Protein AF-A0A4Y2WZ10-F1 (afdb_monomer_lite)

pLDDT: mean 72.03, std 18.56, range [31.83, 95.25]

Organism: Araneus ventricosus (NCBI:txid182803)

InterPro domains:
  IPR001739 Methyl-CpG DNA binding [PF01429] (4-48)
  IPR001739 Methyl-CpG DNA binding [PS50982] (1-48)
  IPR016177 DNA-binding domain superfamily [SSF54171] (3-46)

Foldseek 3Di:
DDQDKDKFKWKAFPVRDTDRDLVSVVVVCVVVVHDRDSVLDDGDRDPDPPPVDPPDDPPDDDDDDDPPVCPDVNVRIDIDIDIDRDDPDPVSCCVGPCNVVVVVVVVVVVVVVVVVVD

Sequence (118 aa):
MKKSKRIDVYYYPPSKERLRSINDVKMYCEKNKLEFDPNQFNFKPTTTNTRFEEKTECDNETSSDSVDEASFVNDIFQHEIYMTEIPKTFKETQISPGKEKWDEAMSEEIKLMQNRNV

Structure (mmCIF, N/CA/C/O backbone):
data_AF-A0A4Y2WZ10-F1
#
_entry.id   AF-A0A4Y2WZ10-F1
#
loop_
_atom_site.group_PDB
_atom_site.id
_atom_site.type_symbol
_atom_site.label_atom_id
_atom_site.label_alt_id
_atom_site.label_comp_id
_atom_site.label_asym_id
_atom_site.label_entity_id
_atom_site.label_seq_id
_atom_site.pdbx_PDB_ins_code
_atom_site.Cartn_x
_atom_site.Cartn_y
_atom_site.Cartn_z
_atom_site.occupancy
_atom_site.B_iso_or_equiv
_atom_site.auth_seq_id
_atom_site.auth_comp_id
_atom_site.auth_asym_id
_atom_site.auth_atom_id
_atom_site.pdbx_PDB_model_num
ATOM 1 N N . MET A 1 1 ? 2.592 -6.549 27.449 1.00 52.38 1 MET A N 1
ATOM 2 C CA . MET A 1 1 ? 2.069 -7.145 26.199 1.00 52.38 1 MET A CA 1
ATOM 3 C C . MET A 1 1 ? 2.669 -6.366 25.033 1.00 52.38 1 MET A C 1
ATOM 5 O O . MET A 1 1 ? 2.504 -5.154 25.002 1.00 52.38 1 MET A O 1
ATOM 9 N N . LYS A 1 2 ? 3.470 -6.990 24.157 1.00 58.22 2 LYS A N 1
ATOM 10 C CA . LYS A 1 2 ? 4.067 -6.275 23.013 1.00 58.22 2 LYS A CA 1
ATOM 11 C C . LYS A 1 2 ? 2.965 -5.984 21.989 1.00 58.22 2 LYS A C 1
ATOM 13 O O . LYS A 1 2 ? 2.308 -6.917 21.524 1.00 58.22 2 LYS A O 1
ATOM 18 N N . LYS A 1 3 ? 2.753 -4.708 21.655 1.00 59.38 3 LYS A N 1
ATOM 19 C CA . LYS A 1 3 ? 1.893 -4.314 20.534 1.00 59.38 3 LYS A CA 1
ATOM 20 C C . LYS A 1 3 ? 2.497 -4.889 19.248 1.00 59.38 3 LYS A C 1
ATOM 22 O O . LYS A 1 3 ? 3.691 -4.711 19.012 1.00 59.38 3 LYS A O 1
ATOM 27 N N . SER A 1 4 ? 1.711 -5.605 18.442 1.00 63.69 4 SER A N 1
ATOM 28 C CA . SER A 1 4 ? 2.181 -6.017 17.111 1.00 63.69 4 SER A CA 1
ATOM 29 C C . SER A 1 4 ? 2.009 -4.836 16.174 1.00 63.69 4 SER A C 1
ATOM 31 O O . SER A 1 4 ? 0.887 -4.385 15.961 1.00 63.69 4 SER A O 1
ATOM 33 N N . LYS A 1 5 ? 3.117 -4.336 15.635 1.00 68.38 5 LYS A N 1
ATOM 34 C CA . LYS A 1 5 ? 3.094 -3.341 14.566 1.00 68.38 5 LYS A CA 1
ATOM 35 C C . LYS A 1 5 ? 2.904 -4.072 13.244 1.00 68.38 5 LYS A C 1
ATOM 37 O O . LYS A 1 5 ? 3.575 -5.079 13.012 1.00 68.38 5 LYS A O 1
ATOM 42 N N . ARG A 1 6 ? 1.993 -3.587 12.406 1.00 74.25 6 ARG A N 1
ATOM 43 C CA . ARG A 1 6 ? 1.903 -4.009 11.012 1.00 74.25 6 ARG A CA 1
ATOM 44 C C . ARG A 1 6 ? 2.680 -2.994 10.186 1.00 74.25 6 ARG A C 1
ATOM 46 O O . ARG A 1 6 ? 2.472 -1.790 10.313 1.00 74.25 6 ARG A O 1
ATOM 53 N N . ILE A 1 7 ? 3.612 -3.493 9.390 1.00 76.19 7 ILE A N 1
ATOM 54 C CA . ILE A 1 7 ? 4.336 -2.690 8.412 1.00 76.19 7 ILE A CA 1
ATOM 55 C C . ILE A 1 7 ? 3.696 -3.022 7.068 1.00 76.19 7 ILE A C 1
ATOM 57 O O . ILE A 1 7 ? 3.603 -4.196 6.715 1.00 76.19 7 ILE A O 1
ATOM 61 N N . ASP A 1 8 ? 3.224 -2.008 6.357 1.00 77.25 8 ASP A N 1
ATOM 62 C CA . ASP A 1 8 ? 2.766 -2.137 4.979 1.00 77.25 8 ASP A CA 1
ATOM 63 C C . ASP A 1 8 ? 3.671 -1.242 4.112 1.00 77.25 8 ASP A C 1
ATOM 65 O O . ASP A 1 8 ? 3.934 -0.085 4.454 1.00 77.25 8 ASP A O 1
ATOM 69 N N . VAL A 1 9 ? 4.194 -1.792 3.017 1.00 82.25 9 VAL A N 1
ATOM 70 C CA . VAL A 1 9 ? 5.135 -1.103 2.121 1.00 82.25 9 VAL A CA 1
ATOM 71 C C . VAL A 1 9 ? 4.390 -0.597 0.893 1.00 82.25 9 VAL A C 1
ATOM 73 O O . VAL A 1 9 ? 3.598 -1.337 0.304 1.00 82.25 9 VAL A O 1
ATOM 76 N N . TYR A 1 10 ? 4.646 0.655 0.519 1.00 87.06 10 TYR A N 1
ATOM 77 C CA . TYR A 1 10 ? 4.005 1.316 -0.607 1.00 87.06 10 TYR A CA 1
ATOM 78 C C . TYR A 1 10 ? 5.043 1.959 -1.524 1.00 87.06 10 TYR A C 1
ATOM 80 O O . TYR A 1 10 ? 6.011 2.566 -1.066 1.00 87.06 10 TYR A O 1
ATOM 88 N N . TYR A 1 11 ? 4.792 1.864 -2.826 1.00 85.50 11 TYR A N 1
ATOM 89 C CA . TYR A 1 11 ? 5.530 2.606 -3.844 1.00 85.50 11 TYR A CA 1
ATOM 90 C C . TYR A 1 11 ? 4.603 3.641 -4.480 1.00 85.50 11 TYR A C 1
ATOM 92 O O . TYR A 1 11 ? 3.442 3.339 -4.779 1.00 85.50 11 TYR A O 1
ATOM 100 N N . TYR A 1 12 ? 5.117 4.853 -4.675 1.00 85.12 12 TYR A N 1
ATOM 101 C CA . TYR A 1 12 ? 4.385 5.980 -5.242 1.00 85.12 12 TYR A CA 1
ATOM 102 C C . TYR A 1 12 ? 5.097 6.507 -6.495 1.00 85.12 12 TYR A C 1
ATOM 104 O O . TYR A 1 12 ? 6.146 7.138 -6.380 1.00 85.12 12 TYR A O 1
ATOM 112 N N . PRO A 1 13 ? 4.546 6.289 -7.699 1.00 84.38 13 PRO A N 1
ATOM 113 C CA . PRO A 1 13 ? 4.994 6.981 -8.900 1.00 84.38 13 PRO A CA 1
ATOM 114 C C . PRO A 1 13 ? 4.649 8.485 -8.856 1.00 84.38 13 PRO A C 1
ATOM 116 O O . PRO A 1 13 ? 3.885 8.921 -7.990 1.00 84.38 13 PRO A O 1
ATOM 119 N N . PRO A 1 14 ? 5.104 9.295 -9.833 1.00 77.31 14 PRO A N 1
ATOM 120 C CA . PRO A 1 14 ? 4.836 10.734 -9.898 1.00 77.31 14 PRO A CA 1
ATOM 121 C C . PRO A 1 14 ? 3.348 11.075 -10.004 1.00 77.31 14 PRO A C 1
ATOM 123 O O . PRO A 1 14 ? 2.924 12.143 -9.567 1.00 77.31 14 PRO A O 1
ATOM 126 N N . SER A 1 15 ? 2.535 10.154 -10.533 1.00 76.62 15 SER A N 1
ATOM 127 C CA . SER A 1 15 ? 1.071 10.261 -10.552 1.00 76.62 15 SER A CA 1
ATOM 128 C C . SER A 1 15 ? 0.428 10.144 -9.162 1.00 76.62 15 SER A C 1
ATOM 130 O O . SER A 1 15 ? -0.769 10.391 -9.025 1.00 76.62 15 SER A O 1
ATOM 132 N N . LYS A 1 16 ? 1.211 9.792 -8.132 1.00 77.50 16 LYS A N 1
ATOM 133 C CA . LYS A 1 16 ? 0.814 9.610 -6.727 1.00 77.50 16 LYS A CA 1
ATOM 134 C C . LYS A 1 16 ? -0.211 8.499 -6.491 1.00 77.50 16 LYS A C 1
ATOM 136 O O . LYS A 1 16 ? -0.833 8.455 -5.429 1.00 77.50 16 LYS A O 1
ATOM 141 N N . GLU A 1 17 ? -0.397 7.587 -7.445 1.00 84.81 17 GLU A N 1
ATOM 142 C CA . GLU A 1 17 ? -1.195 6.388 -7.186 1.00 84.81 17 GLU A CA 1
ATOM 143 C C . GLU A 1 17 ? -0.468 5.447 -6.223 1.00 84.81 17 GLU A C 1
ATOM 145 O O . GLU A 1 17 ? 0.753 5.393 -6.164 1.00 84.81 17 GLU A O 1
ATOM 150 N N . ARG A 1 18 ? -1.222 4.719 -5.407 1.00 88.06 18 ARG A N 1
ATOM 151 C CA . ARG A 1 18 ? -0.642 3.908 -4.341 1.00 88.06 18 ARG A CA 1
ATOM 152 C C . ARG A 1 18 ? -0.465 2.466 -4.801 1.00 88.06 18 ARG A C 1
ATOM 154 O O . ARG A 1 18 ? -1.457 1.741 -4.883 1.00 88.06 18 ARG A O 1
ATOM 161 N N . LEU A 1 19 ? 0.777 2.037 -5.006 1.00 90.56 19 LEU A N 1
ATOM 162 C CA . LEU A 1 19 ? 1.116 0.672 -5.412 1.00 90.56 19 LEU A CA 1
ATOM 163 C C . LEU A 1 19 ? 1.444 -0.169 -4.175 1.00 90.56 19 LEU A C 1
ATOM 165 O O . LEU A 1 19 ? 2.335 0.172 -3.397 1.00 90.56 19 LEU A O 1
ATOM 169 N N . ARG A 1 20 ? 0.697 -1.258 -3.966 1.00 90.75 20 ARG A N 1
ATOM 170 C CA . ARG A 1 20 ? 0.786 -2.130 -2.779 1.00 90.75 20 ARG A CA 1
ATOM 171 C C . ARG A 1 20 ? 1.350 -3.511 -3.063 1.00 90.75 20 ARG A C 1
ATOM 173 O O . ARG A 1 20 ? 1.516 -4.308 -2.140 1.00 90.75 20 ARG A O 1
ATOM 180 N N . SER A 1 21 ? 1.568 -3.829 -4.328 1.00 91.06 21 SER A N 1
ATOM 181 C CA . SER A 1 21 ? 2.037 -5.137 -4.735 1.00 91.06 21 SER A CA 1
ATOM 182 C C . SER A 1 21 ? 2.858 -5.055 -6.008 1.00 91.06 21 SER A C 1
ATOM 184 O O . SER A 1 21 ? 2.763 -4.102 -6.780 1.00 91.06 21 SER A O 1
ATOM 186 N N . ILE A 1 22 ? 3.610 -6.121 -6.259 1.00 91.81 22 ILE A N 1
ATOM 187 C CA . ILE A 1 22 ? 4.358 -6.280 -7.502 1.00 91.81 22 ILE A CA 1
ATOM 188 C C . ILE A 1 22 ? 3.441 -6.268 -8.732 1.00 91.81 22 ILE A C 1
ATOM 190 O O . ILE A 1 22 ? 3.826 -5.801 -9.798 1.00 91.81 22 ILE A O 1
ATOM 194 N N . ASN A 1 23 ? 2.207 -6.749 -8.571 1.00 95.25 23 ASN A N 1
ATOM 195 C CA . ASN A 1 23 ? 1.214 -6.749 -9.631 1.00 95.25 23 ASN A CA 1
ATOM 196 C C . ASN A 1 23 ? 0.718 -5.331 -9.929 1.00 95.25 23 ASN A C 1
ATOM 198 O O . ASN A 1 23 ? 0.563 -4.983 -11.093 1.00 95.25 23 ASN A O 1
ATOM 202 N N . ASP A 1 24 ? 0.516 -4.505 -8.899 1.00 93.25 24 ASP A N 1
ATOM 203 C CA . ASP A 1 24 ? 0.126 -3.103 -9.085 1.00 93.25 24 ASP A CA 1
ATOM 204 C C . ASP A 1 24 ? 1.208 -2.353 -9.873 1.00 93.25 24 ASP A C 1
ATOM 206 O O . ASP A 1 24 ? 0.898 -1.649 -10.830 1.00 93.25 24 ASP A O 1
ATOM 210 N N . VAL A 1 25 ? 2.482 -2.570 -9.522 1.00 89.88 25 VAL A N 1
ATOM 211 C CA . VAL A 1 25 ? 3.633 -2.007 -10.245 1.00 89.88 25 VAL A CA 1
ATOM 212 C C . VAL A 1 25 ? 3.657 -2.480 -11.691 1.00 89.88 25 VAL A C 1
ATOM 214 O O . VAL A 1 25 ? 3.783 -1.661 -12.595 1.00 89.88 25 VAL A O 1
ATOM 217 N N . LYS A 1 26 ? 3.481 -3.784 -11.927 1.00 93.06 26 LYS A N 1
ATOM 218 C CA . LYS A 1 26 ? 3.429 -4.343 -13.279 1.00 93.06 26 LYS A CA 1
ATOM 219 C C . LYS A 1 26 ? 2.341 -3.673 -14.123 1.00 93.06 26 LYS A C 1
ATOM 221 O O . LYS A 1 26 ? 2.626 -3.204 -15.220 1.00 93.06 26 LYS A O 1
ATOM 226 N N . MET A 1 27 ? 1.121 -3.570 -13.593 1.00 94.38 27 MET A N 1
ATOM 227 C CA . MET A 1 27 ? 0.001 -2.920 -14.281 1.00 94.38 27 MET A CA 1
ATOM 228 C C . MET A 1 27 ? 0.275 -1.437 -14.559 1.00 94.38 27 MET A C 1
ATOM 230 O O . MET A 1 27 ? -0.071 -0.934 -15.629 1.00 94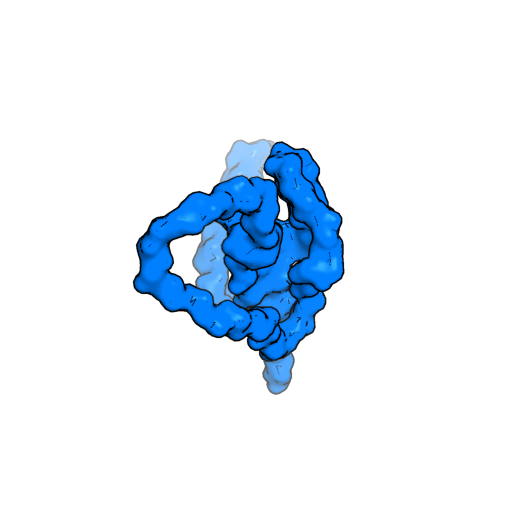.38 27 MET A O 1
ATOM 234 N N . TYR A 1 28 ? 0.905 -0.732 -13.616 1.00 91.81 28 TYR A N 1
ATOM 235 C CA . TYR A 1 28 ? 1.308 0.656 -13.811 1.00 91.81 28 TYR A CA 1
ATOM 236 C C . TYR A 1 28 ? 2.356 0.791 -14.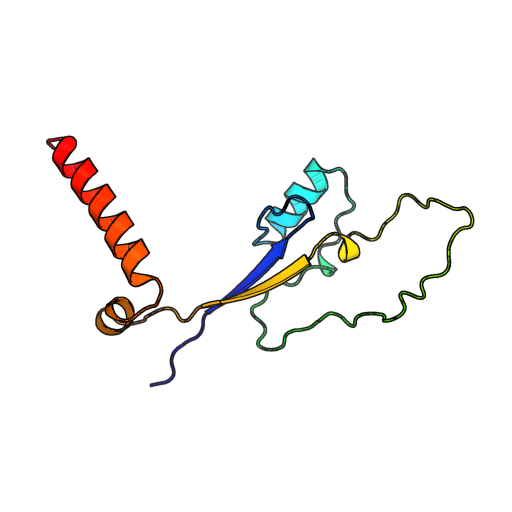922 1.00 91.81 28 TYR A C 1
ATOM 238 O O . TYR A 1 28 ? 2.190 1.630 -15.809 1.00 91.81 28 TYR A O 1
ATOM 246 N N . CYS A 1 29 ? 3.403 -0.038 -14.914 1.00 89.69 29 CYS A N 1
ATOM 247 C CA . CYS A 1 29 ? 4.432 -0.021 -15.950 1.00 89.69 29 CYS A CA 1
ATOM 248 C C . CYS A 1 29 ? 3.838 -0.318 -17.333 1.00 89.69 29 CYS A C 1
ATOM 250 O O . CYS A 1 29 ? 4.086 0.437 -18.269 1.00 89.69 29 CYS A O 1
ATOM 252 N N . GLU A 1 30 ? 2.976 -1.333 -17.454 1.00 91.94 30 GLU A N 1
ATOM 253 C CA . GLU A 1 30 ? 2.283 -1.666 -18.708 1.00 91.94 30 GLU A CA 1
ATOM 254 C C . GLU A 1 30 ? 1.434 -0.495 -19.225 1.00 91.94 30 GLU A C 1
ATOM 256 O O . GLU A 1 30 ? 1.519 -0.128 -20.399 1.00 91.94 30 GLU A O 1
ATOM 261 N N . LYS A 1 31 ? 0.652 0.145 -18.345 1.00 92.56 31 LYS A N 1
ATOM 262 C CA . LYS A 1 31 ? -0.194 1.297 -18.693 1.00 92.56 31 LYS A CA 1
ATOM 263 C C . LYS A 1 31 ? 0.619 2.496 -19.183 1.00 92.56 31 LYS A C 1
ATOM 265 O O . LYS A 1 31 ? 0.174 3.202 -20.086 1.00 92.56 31 LYS A O 1
ATOM 270 N N . ASN A 1 32 ? 1.784 2.733 -18.586 1.00 87.56 32 ASN A N 1
ATOM 271 C CA . ASN A 1 32 ? 2.628 3.892 -18.876 1.00 87.56 32 ASN A CA 1
ATOM 272 C C . ASN A 1 32 ? 3.781 3.578 -19.844 1.00 87.56 32 ASN A C 1
ATOM 274 O O . ASN A 1 32 ? 4.595 4.457 -20.101 1.00 87.56 32 ASN A O 1
ATOM 278 N N . LYS A 1 33 ? 3.827 2.361 -20.411 1.00 89.56 33 LYS A N 1
ATOM 279 C CA . LYS A 1 33 ? 4.882 1.887 -21.326 1.00 89.56 33 LYS A CA 1
ATOM 280 C C . LYS A 1 33 ? 6.293 2.001 -20.731 1.00 89.56 33 LYS A C 1
ATOM 282 O O . LYS A 1 33 ? 7.235 2.358 -21.430 1.00 89.56 33 LYS A O 1
ATOM 287 N N . LEU A 1 34 ? 6.416 1.705 -19.441 1.00 86.44 34 LEU A N 1
ATOM 288 C CA . LEU A 1 34 ? 7.684 1.680 -18.718 1.00 86.44 34 LEU A CA 1
ATOM 289 C C . LEU A 1 34 ? 8.246 0.258 -18.687 1.00 86.44 34 LEU A C 1
ATOM 291 O O . LEU A 1 34 ? 7.491 -0.718 -18.670 1.00 86.44 34 LEU A O 1
ATOM 295 N N . GLU A 1 35 ? 9.569 0.144 -18.621 1.00 88.75 35 GLU A N 1
ATOM 296 C CA . GLU A 1 35 ? 10.220 -1.134 -18.355 1.00 88.75 35 GLU A CA 1
ATOM 297 C C . GLU A 1 35 ? 9.861 -1.631 -16.946 1.00 88.75 35 GLU A C 1
ATOM 299 O O . GLU A 1 35 ? 9.783 -0.861 -15.988 1.00 88.75 35 GLU A O 1
ATOM 304 N N . PHE A 1 36 ? 9.593 -2.929 -16.821 1.00 88.44 36 PHE A N 1
ATOM 305 C CA . PHE A 1 36 ? 9.237 -3.549 -15.551 1.00 88.44 36 PHE A CA 1
ATOM 306 C C . PHE A 1 36 ? 10.290 -4.581 -15.155 1.00 88.44 36 PHE A C 1
ATOM 308 O O . PHE A 1 36 ? 10.366 -5.655 -15.752 1.00 88.44 36 PHE A O 1
ATOM 315 N N . ASP A 1 37 ? 11.041 -4.277 -14.098 1.00 86.81 37 ASP A N 1
ATOM 316 C CA . ASP A 1 37 ? 11.937 -5.224 -13.438 1.00 86.81 37 ASP A CA 1
ATOM 317 C C . ASP A 1 37 ? 11.435 -5.506 -12.012 1.00 86.81 37 ASP A C 1
ATOM 319 O O . ASP A 1 37 ? 11.526 -4.644 -11.132 1.00 86.81 37 ASP A O 1
ATOM 323 N N . PRO A 1 38 ? 10.900 -6.709 -11.739 1.00 87.38 38 PRO A N 1
ATOM 324 C CA . PRO A 1 38 ? 10.349 -7.032 -10.432 1.00 87.38 38 PRO A CA 1
ATOM 325 C C . PRO A 1 38 ? 11.396 -7.056 -9.313 1.00 87.38 38 PRO A C 1
ATOM 327 O O . PRO A 1 38 ? 11.028 -6.923 -8.147 1.00 87.38 38 PRO A O 1
ATOM 330 N N . ASN A 1 39 ? 12.683 -7.222 -9.634 1.00 87.00 39 ASN A N 1
ATOM 331 C CA . ASN A 1 39 ? 13.745 -7.311 -8.631 1.00 87.00 39 ASN A CA 1
ATOM 332 C C . ASN A 1 39 ? 14.045 -5.962 -7.962 1.00 87.00 39 ASN A C 1
ATOM 334 O O . ASN A 1 39 ? 14.656 -5.938 -6.896 1.00 87.00 39 ASN A O 1
ATOM 338 N N . GLN A 1 40 ? 13.585 -4.857 -8.556 1.00 83.12 40 GLN A N 1
ATOM 339 C CA . GLN A 1 40 ? 13.733 -3.505 -8.010 1.00 83.12 40 GLN A CA 1
ATOM 340 C C . GLN A 1 40 ? 12.727 -3.202 -6.890 1.00 83.12 40 GLN A C 1
ATOM 342 O O . GLN A 1 40 ? 12.870 -2.218 -6.169 1.00 83.12 40 GLN A O 1
ATOM 347 N N . PHE A 1 41 ? 11.717 -4.056 -6.700 1.00 83.88 41 PHE A N 1
ATOM 348 C CA . PHE A 1 41 ? 10.635 -3.817 -5.751 1.00 83.88 41 PHE A CA 1
ATOM 349 C C . PHE A 1 41 ? 10.643 -4.848 -4.624 1.00 83.88 41 PHE A C 1
ATOM 351 O O . PHE A 1 41 ? 10.654 -6.059 -4.845 1.00 83.88 41 PHE A O 1
ATOM 358 N N . ASN A 1 42 ? 10.550 -4.370 -3.385 1.00 85.25 42 ASN A N 1
ATOM 359 C CA . ASN A 1 42 ? 10.477 -5.209 -2.199 1.00 85.25 42 ASN A CA 1
ATOM 360 C C . ASN A 1 42 ? 9.304 -4.799 -1.305 1.00 85.25 42 ASN A C 1
ATOM 362 O O . ASN A 1 42 ? 9.398 -3.890 -0.489 1.00 85.25 42 ASN A O 1
ATOM 366 N N . PHE A 1 43 ? 8.205 -5.545 -1.404 1.00 85.25 43 PHE A N 1
ATOM 367 C CA . PHE A 1 43 ? 7.015 -5.349 -0.569 1.00 85.25 43 PHE A CA 1
ATOM 368 C C . PHE A 1 43 ? 7.082 -6.077 0.780 1.00 85.25 43 PHE A C 1
ATOM 370 O O . PHE A 1 43 ? 6.100 -6.095 1.526 1.00 85.25 43 PHE A O 1
ATOM 377 N N . LYS A 1 44 ? 8.204 -6.734 1.108 1.00 83.19 44 LYS A N 1
ATOM 378 C CA . LYS A 1 44 ? 8.319 -7.448 2.380 1.00 83.19 44 LYS A CA 1
ATOM 379 C C . LYS A 1 44 ? 8.397 -6.439 3.527 1.00 83.19 44 LYS A C 1
ATOM 381 O O . LYS A 1 44 ? 9.255 -5.553 3.491 1.00 83.19 44 LYS A O 1
ATOM 386 N N . PRO A 1 45 ? 7.573 -6.600 4.578 1.00 71.31 45 PRO A N 1
ATOM 387 C CA . PRO A 1 45 ? 7.631 -5.734 5.741 1.00 71.31 45 PRO A CA 1
ATOM 388 C C . PRO A 1 45 ? 8.972 -5.918 6.452 1.00 71.31 45 PRO A C 1
ATOM 390 O O . PRO A 1 45 ? 9.183 -6.890 7.175 1.00 71.31 45 PRO A O 1
ATOM 393 N N . THR A 1 46 ? 9.894 -4.991 6.213 1.00 65.94 46 THR A N 1
ATOM 394 C CA . THR A 1 46 ? 11.250 -5.029 6.760 1.00 65.94 46 THR A CA 1
ATOM 395 C C . THR A 1 46 ? 11.377 -3.897 7.774 1.00 65.94 46 THR A C 1
ATOM 397 O O . THR A 1 46 ? 10.964 -2.771 7.517 1.00 65.94 46 THR A O 1
ATOM 400 N N . THR A 1 47 ? 11.912 -4.190 8.962 1.00 54.47 47 THR A N 1
ATOM 401 C CA . THR A 1 47 ? 12.085 -3.208 10.053 1.00 54.47 47 THR A CA 1
ATOM 402 C C . THR A 1 47 ? 13.146 -2.152 9.756 1.00 54.47 47 THR A C 1
ATOM 404 O O . THR A 1 47 ? 13.260 -1.163 10.475 1.00 54.47 47 THR A O 1
ATOM 407 N N . THR A 1 48 ? 13.941 -2.383 8.719 1.00 48.09 48 THR A N 1
ATOM 408 C CA . THR A 1 48 ? 15.024 -1.520 8.278 1.00 48.09 48 THR A CA 1
ATOM 409 C C . THR A 1 48 ? 14.504 -0.722 7.097 1.00 48.09 48 THR A C 1
ATOM 411 O O . THR A 1 48 ? 14.161 -1.312 6.072 1.00 48.09 48 THR A O 1
ATOM 414 N N . ASN A 1 49 ? 14.441 0.605 7.240 1.00 46.53 49 ASN A N 1
ATOM 415 C CA . ASN A 1 49 ? 14.305 1.514 6.109 1.00 46.53 49 ASN A CA 1
ATOM 416 C C . ASN A 1 49 ? 15.552 1.314 5.241 1.00 46.53 49 ASN A C 1
ATOM 418 O O . ASN A 1 49 ? 16.588 1.935 5.459 1.00 46.53 49 ASN A O 1
ATOM 422 N N . THR A 1 50 ? 15.495 0.341 4.336 1.00 44.22 50 THR A N 1
ATOM 423 C CA . THR A 1 50 ? 16.471 0.206 3.267 1.00 44.22 50 THR A CA 1
ATOM 424 C C . THR A 1 50 ? 16.097 1.310 2.298 1.00 44.22 50 THR A C 1
ATOM 426 O O . THR A 1 50 ? 15.376 1.100 1.328 1.00 44.22 50 THR A O 1
ATOM 429 N N . ARG A 1 51 ? 16.564 2.524 2.606 1.00 45.97 51 ARG A N 1
ATOM 430 C CA . ARG A 1 51 ? 17.007 3.441 1.566 1.00 45.97 51 ARG A CA 1
ATOM 431 C C . ARG A 1 51 ? 18.006 2.599 0.785 1.00 45.97 51 ARG A C 1
ATOM 433 O O . ARG A 1 51 ? 19.116 2.375 1.266 1.00 45.97 51 ARG A O 1
ATOM 440 N N . PHE A 1 52 ? 17.535 1.964 -0.291 1.00 44.34 52 PHE A N 1
ATOM 441 C CA . PHE A 1 52 ? 18.414 1.414 -1.312 1.00 44.34 52 PHE A CA 1
ATOM 442 C C . PHE A 1 52 ? 19.442 2.505 -1.540 1.00 44.34 52 PHE A C 1
ATOM 444 O O . PHE A 1 52 ? 19.030 3.648 -1.735 1.00 44.34 52 PHE A O 1
ATOM 451 N N . GLU A 1 53 ? 20.709 2.170 -1.303 1.00 36.81 53 GLU A N 1
ATOM 452 C CA . GLU A 1 53 ? 21.820 3.109 -1.217 1.00 36.81 53 GLU A CA 1
ATOM 453 C C . GLU A 1 53 ? 21.595 4.244 -2.209 1.00 36.81 53 GLU A C 1
ATOM 455 O O . GLU A 1 53 ? 21.620 4.031 -3.421 1.00 36.81 53 GLU A O 1
ATOM 460 N N . GLU A 1 54 ? 21.275 5.433 -1.685 1.00 36.53 54 GLU A N 1
ATOM 461 C CA . GLU A 1 54 ? 21.359 6.629 -2.497 1.00 36.53 54 GLU A CA 1
ATOM 462 C C . GLU A 1 54 ? 22.793 6.645 -2.987 1.00 36.53 54 GLU A C 1
ATOM 464 O O . GLU A 1 54 ? 23.721 6.861 -2.205 1.00 36.53 54 GLU A O 1
ATOM 469 N N . LYS A 1 55 ? 22.976 6.386 -4.279 1.00 35.34 55 LYS A N 1
ATOM 470 C CA . LYS A 1 55 ? 24.124 6.927 -4.975 1.00 35.34 55 LYS A CA 1
ATOM 471 C C . LYS A 1 55 ? 23.937 8.435 -4.916 1.00 35.34 55 LYS A C 1
ATOM 473 O O . LYS A 1 55 ? 23.242 9.040 -5.723 1.00 35.34 55 LYS A O 1
ATOM 478 N N . THR A 1 56 ? 24.463 9.000 -3.840 1.00 45.06 56 THR A N 1
ATOM 479 C CA . THR A 1 56 ? 24.778 10.406 -3.716 1.00 45.06 56 THR A CA 1
ATOM 480 C C . THR A 1 56 ? 25.663 10.766 -4.894 1.00 45.06 56 THR A C 1
ATOM 482 O O . THR A 1 56 ? 26.728 10.175 -5.029 1.00 45.06 56 THR A O 1
ATOM 485 N N . GLU A 1 57 ? 25.185 11.673 -5.737 1.00 34.25 57 GLU A N 1
ATOM 486 C CA . GLU A 1 57 ? 25.934 12.798 -6.313 1.00 34.25 57 GLU A CA 1
ATOM 487 C C . GLU A 1 57 ? 25.035 13.461 -7.363 1.00 34.25 57 GLU A C 1
ATOM 489 O O . GLU A 1 57 ? 25.098 13.188 -8.557 1.00 34.25 57 GLU A O 1
ATOM 494 N N . CYS A 1 58 ? 24.135 14.329 -6.894 1.00 31.83 58 CYS A N 1
ATOM 495 C CA . CYS A 1 58 ? 23.590 15.384 -7.736 1.00 31.83 58 CYS A CA 1
ATOM 496 C C . CYS A 1 58 ? 24.523 16.595 -7.641 1.00 31.83 58 CYS A C 1
ATOM 498 O O . CYS A 1 58 ? 24.250 17.561 -6.928 1.00 31.83 58 CYS A O 1
ATOM 500 N N . ASP A 1 59 ? 25.641 16.534 -8.362 1.00 32.19 59 ASP A N 1
ATOM 501 C CA . ASP A 1 59 ? 26.387 17.744 -8.676 1.00 32.19 59 ASP A CA 1
ATOM 502 C C . ASP A 1 59 ? 25.618 18.506 -9.757 1.00 32.19 59 ASP A C 1
ATOM 504 O O . ASP A 1 59 ? 25.485 18.095 -10.910 1.00 32.19 59 ASP A O 1
ATOM 508 N N . ASN A 1 60 ? 25.034 19.619 -9.324 1.00 46.25 60 ASN A N 1
ATOM 509 C CA . ASN A 1 60 ? 24.370 20.584 -10.178 1.00 46.25 60 ASN A CA 1
ATOM 510 C C . ASN A 1 60 ? 25.411 21.326 -11.027 1.00 46.25 60 ASN A C 1
ATOM 512 O O . ASN A 1 60 ? 25.830 22.413 -10.642 1.00 46.25 60 ASN A O 1
ATOM 516 N N . GLU A 1 61 ? 25.766 20.811 -12.203 1.00 36.41 61 GLU A N 1
ATOM 517 C CA . GLU A 1 61 ? 26.326 21.643 -13.273 1.00 36.41 61 GLU A CA 1
ATOM 518 C C . GLU A 1 61 ? 25.640 21.362 -14.617 1.00 36.41 61 GLU A C 1
ATOM 520 O O . GLU A 1 61 ? 25.896 20.400 -15.331 1.00 36.41 61 GLU A O 1
ATOM 525 N N . THR A 1 62 ? 24.691 22.249 -14.907 1.00 38.91 62 THR A N 1
ATOM 526 C CA . THR A 1 62 ? 24.236 22.734 -16.212 1.00 38.91 62 THR A CA 1
ATOM 527 C C . THR A 1 62 ? 24.914 22.141 -17.458 1.00 38.91 62 THR A C 1
ATOM 529 O O . THR A 1 62 ? 26.024 22.512 -17.818 1.00 38.91 62 THR A O 1
ATOM 532 N N . SER A 1 63 ? 24.094 21.404 -18.216 1.00 46.94 63 SER A N 1
ATOM 533 C CA . SER A 1 63 ? 23.999 21.436 -19.684 1.00 46.94 63 SER A CA 1
ATOM 534 C C . SER A 1 63 ? 25.216 20.983 -20.496 1.00 46.94 63 SER A C 1
ATOM 536 O O . SER A 1 63 ? 26.044 21.806 -20.873 1.00 46.94 63 SER A O 1
ATOM 538 N N . SER A 1 64 ? 25.174 19.739 -20.986 1.00 45.38 64 SER A N 1
ATOM 539 C CA . SER A 1 64 ? 25.356 19.490 -22.425 1.00 45.38 64 SER A CA 1
ATOM 540 C C . SER A 1 64 ? 24.910 18.077 -22.825 1.00 45.38 64 SER A C 1
ATOM 542 O O . SER A 1 64 ? 25.560 17.097 -22.491 1.00 45.38 64 SER A O 1
ATOM 544 N N . ASP A 1 65 ? 23.814 18.025 -23.583 1.00 43.75 65 ASP A N 1
ATOM 545 C CA . ASP A 1 65 ? 23.531 17.091 -24.683 1.00 43.75 65 ASP A CA 1
ATOM 546 C C . ASP A 1 65 ? 23.726 15.573 -24.460 1.00 43.75 65 ASP A C 1
ATOM 548 O O . ASP A 1 65 ? 24.758 14.987 -24.780 1.00 43.75 65 ASP A O 1
ATOM 552 N N . SER A 1 66 ? 22.672 14.909 -23.978 1.00 44.62 66 SER A N 1
ATOM 553 C CA . SER A 1 66 ? 22.163 13.630 -24.513 1.00 44.62 66 SER A CA 1
ATOM 554 C C . SER A 1 66 ? 20.951 13.197 -23.688 1.00 44.62 66 SER A C 1
ATOM 556 O O . SER A 1 66 ? 21.064 12.732 -22.558 1.00 44.62 66 SER A O 1
ATOM 558 N N . VAL A 1 67 ? 19.757 13.397 -24.244 1.00 45.31 67 VAL A N 1
ATOM 559 C CA . VAL A 1 67 ? 18.535 12.774 -23.728 1.00 45.31 67 VAL A CA 1
ATOM 560 C C . VAL A 1 67 ? 18.597 11.288 -24.064 1.00 45.31 67 VAL A C 1
ATOM 562 O O . VAL A 1 67 ? 18.241 10.878 -25.165 1.00 45.31 67 VAL A O 1
ATOM 565 N N . ASP A 1 68 ? 19.125 10.487 -23.141 1.00 42.25 68 ASP A N 1
ATOM 566 C CA . ASP A 1 68 ? 18.883 9.051 -23.174 1.00 42.25 68 ASP A CA 1
ATOM 567 C C . ASP A 1 68 ? 17.521 8.811 -22.519 1.00 42.25 68 ASP A C 1
ATOM 569 O O . ASP A 1 68 ? 17.312 9.082 -21.333 1.00 42.25 68 ASP A O 1
ATOM 573 N N . GLU A 1 69 ? 16.568 8.363 -23.333 1.00 51.09 69 GLU A N 1
ATOM 574 C CA . GLU A 1 69 ? 15.150 8.130 -23.032 1.00 51.09 69 GLU A CA 1
ATOM 575 C C . GLU A 1 69 ? 14.952 6.909 -22.099 1.00 51.09 69 GLU A C 1
ATOM 577 O O . GLU A 1 69 ? 14.010 6.131 -22.231 1.00 51.09 69 GLU A O 1
ATOM 582 N N . ALA A 1 70 ? 15.886 6.706 -21.171 1.00 44.34 70 ALA A N 1
ATOM 583 C CA . ALA A 1 70 ? 15.963 5.617 -20.211 1.00 44.34 70 ALA A CA 1
ATOM 584 C C . ALA A 1 70 ? 16.294 6.187 -18.822 1.00 44.34 70 ALA A C 1
ATOM 586 O O . ALA A 1 70 ? 17.231 5.766 -18.146 1.00 44.34 70 ALA A O 1
ATOM 587 N N . SER A 1 71 ? 15.506 7.175 -18.383 1.00 49.56 71 SER A N 1
ATOM 588 C CA . SER A 1 71 ? 15.413 7.511 -16.961 1.00 49.56 71 SER A CA 1
ATOM 589 C C . SER A 1 71 ? 15.028 6.233 -16.215 1.00 49.56 71 SER A C 1
ATOM 591 O O . SER A 1 71 ? 13.950 5.673 -16.427 1.00 49.56 71 SER A O 1
ATOM 593 N N . PHE A 1 72 ? 15.958 5.724 -15.408 1.00 54.03 72 PHE A N 1
ATOM 594 C CA . PHE A 1 72 ? 15.805 4.481 -14.665 1.00 54.03 72 PHE A CA 1
ATOM 595 C C . PHE A 1 72 ? 14.501 4.549 -13.860 1.00 54.03 72 PHE A C 1
ATOM 597 O O . PHE A 1 72 ? 14.289 5.478 -13.084 1.00 54.03 72 PHE A O 1
ATOM 604 N N . VAL A 1 73 ? 13.621 3.558 -14.019 1.00 53.81 73 VAL A N 1
ATOM 605 C CA . VAL A 1 73 ? 12.330 3.467 -13.306 1.00 53.81 73 VAL A CA 1
ATOM 606 C C . VAL A 1 73 ? 12.461 3.677 -11.795 1.00 53.81 73 VAL A C 1
ATOM 608 O O . VAL A 1 73 ? 11.545 4.201 -11.167 1.00 53.81 73 VAL A O 1
ATOM 611 N N . ASN A 1 74 ? 13.612 3.334 -11.218 1.00 51.88 74 ASN A N 1
ATOM 612 C CA . ASN A 1 74 ? 13.917 3.529 -9.806 1.00 51.88 74 ASN A CA 1
ATOM 613 C C . ASN A 1 74 ? 13.918 5.008 -9.356 1.00 51.88 74 ASN A C 1
ATOM 615 O O . ASN A 1 74 ? 13.581 5.275 -8.207 1.00 51.88 74 ASN A O 1
ATOM 619 N N . ASP A 1 75 ? 14.208 5.964 -10.244 1.00 58.88 75 ASP A N 1
ATOM 620 C CA . ASP A 1 75 ? 14.194 7.404 -9.922 1.00 58.88 75 ASP A CA 1
ATOM 621 C C . ASP A 1 75 ? 12.774 7.999 -9.951 1.00 58.88 75 ASP A C 1
ATOM 623 O O . ASP A 1 75 ? 12.516 9.083 -9.428 1.00 58.88 75 ASP A O 1
ATOM 627 N N . ILE A 1 76 ? 11.827 7.276 -10.556 1.00 64.31 76 ILE A N 1
ATOM 628 C CA . ILE A 1 76 ? 10.440 7.707 -10.755 1.00 64.31 76 ILE A CA 1
ATOM 629 C C . ILE A 1 76 ? 9.581 7.393 -9.519 1.00 64.31 76 ILE A C 1
ATOM 631 O O . ILE A 1 76 ? 8.668 8.155 -9.186 1.00 64.31 76 ILE A O 1
ATOM 635 N N . PHE A 1 77 ? 9.851 6.284 -8.824 1.00 69.81 77 PHE A N 1
ATOM 636 C CA . PHE A 1 77 ? 9.055 5.858 -7.671 1.00 69.81 77 PHE A CA 1
ATOM 637 C C . PHE A 1 77 ? 9.626 6.390 -6.353 1.00 69.81 77 PHE A C 1
ATOM 639 O O . PHE A 1 77 ? 10.697 5.994 -5.904 1.00 69.81 77 PHE A O 1
ATOM 646 N N . GLN A 1 78 ? 8.846 7.212 -5.658 1.00 68.00 78 GLN A N 1
ATOM 647 C CA . GLN A 1 78 ? 9.079 7.513 -4.250 1.00 68.00 78 GLN A CA 1
ATOM 648 C C . GLN A 1 78 ? 8.697 6.295 -3.397 1.00 68.00 78 GLN A C 1
ATOM 650 O O . GLN A 1 78 ? 7.652 5.670 -3.609 1.00 68.00 78 GLN A O 1
ATOM 655 N N . HIS A 1 79 ? 9.537 5.953 -2.420 1.00 65.94 79 HIS A N 1
ATOM 656 C CA . HIS A 1 79 ? 9.298 4.840 -1.503 1.00 65.94 79 HIS A CA 1
ATOM 657 C C . HIS A 1 79 ? 8.843 5.361 -0.137 1.00 65.94 79 HIS A C 1
ATOM 659 O O . HIS A 1 79 ? 9.584 6.068 0.547 1.00 65.94 79 HIS A O 1
ATOM 665 N N . GLU A 1 80 ? 7.638 4.979 0.287 1.00 61.06 80 GLU A N 1
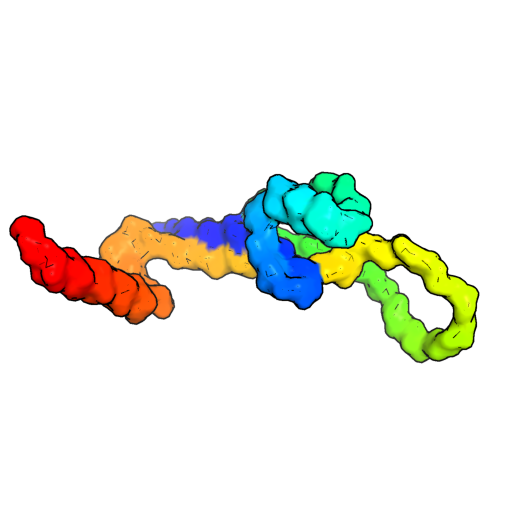ATOM 666 C CA . GLU A 1 80 ? 7.114 5.307 1.612 1.00 61.06 80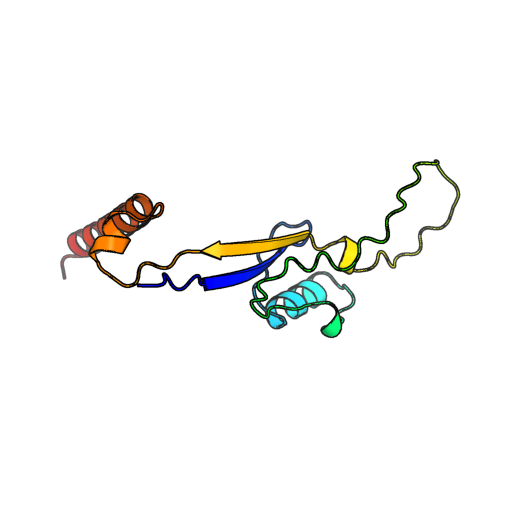 GLU A CA 1
ATOM 667 C C . GLU A 1 80 ? 6.717 4.026 2.356 1.00 61.06 80 GLU A C 1
ATOM 669 O O . GLU A 1 80 ? 5.866 3.244 1.925 1.00 61.06 80 GLU A O 1
ATOM 674 N N . ILE A 1 81 ? 7.315 3.818 3.529 1.00 61.66 81 ILE A N 1
ATOM 675 C CA . ILE A 1 81 ? 6.959 2.717 4.427 1.00 61.66 81 ILE A CA 1
ATOM 676 C C . ILE A 1 81 ? 5.912 3.234 5.412 1.00 61.66 81 ILE A C 1
ATOM 678 O O . ILE A 1 81 ? 6.211 4.088 6.250 1.00 61.66 81 ILE A O 1
ATOM 682 N N . TYR A 1 82 ? 4.695 2.692 5.365 1.00 57.06 82 TYR A N 1
ATOM 683 C CA . TYR A 1 82 ? 3.652 3.055 6.318 1.00 57.06 82 TYR A CA 1
ATOM 684 C C . TYR A 1 82 ? 3.617 2.039 7.463 1.00 57.06 82 TYR A C 1
ATOM 686 O O . TYR A 1 82 ? 3.323 0.854 7.286 1.00 57.06 82 TYR A O 1
ATOM 694 N N . MET A 1 83 ? 3.921 2.505 8.673 1.00 61.38 83 MET A N 1
ATOM 695 C CA . MET A 1 83 ? 3.833 1.695 9.886 1.00 61.38 83 MET A CA 1
ATOM 696 C C . MET A 1 83 ? 2.529 1.999 10.616 1.00 61.38 83 MET A C 1
ATOM 698 O O . MET A 1 83 ? 2.323 3.124 11.069 1.00 61.38 83 MET A O 1
ATOM 702 N N . THR A 1 84 ? 1.673 0.991 10.788 1.00 64.88 84 THR A N 1
ATOM 703 C CA . THR A 1 84 ? 0.445 1.118 11.583 1.00 64.88 84 THR A CA 1
ATOM 704 C C . THR A 1 84 ? 0.490 0.256 12.831 1.00 64.88 84 THR A C 1
ATOM 706 O O . THR A 1 84 ? 0.856 -0.923 12.819 1.00 64.88 84 THR A O 1
ATOM 709 N N . GLU A 1 85 ? 0.075 0.846 13.949 1.00 67.69 85 GLU A N 1
ATOM 710 C CA . GLU A 1 85 ? -0.302 0.074 15.126 1.00 67.69 85 GLU A CA 1
ATOM 711 C C . GLU A 1 85 ? -1.748 -0.377 14.934 1.00 67.69 85 GLU A C 1
ATOM 713 O O . GLU A 1 85 ? -2.662 0.440 15.006 1.00 67.69 85 GLU A O 1
ATOM 718 N N . ILE A 1 86 ? -1.959 -1.668 14.663 1.00 70.50 86 ILE A N 1
ATOM 719 C CA . ILE A 1 86 ? -3.310 -2.229 14.608 1.00 70.50 86 ILE A CA 1
ATOM 720 C C . ILE A 1 86 ? -3.758 -2.540 16.039 1.00 70.50 86 ILE A C 1
ATOM 722 O O . ILE A 1 86 ? -3.113 -3.362 16.705 1.00 70.50 86 ILE A O 1
ATOM 726 N N . PRO A 1 87 ? -4.856 -1.930 16.517 1.00 72.75 87 PRO A N 1
ATOM 727 C CA . PRO A 1 87 ? -5.466 -2.304 17.784 1.00 72.75 87 PRO A CA 1
ATOM 728 C C . PRO A 1 87 ? -5.875 -3.780 17.779 1.00 72.75 87 PRO A C 1
ATOM 730 O O . PRO A 1 87 ? -6.545 -4.243 16.859 1.00 72.75 87 PRO A O 1
ATOM 733 N N . LYS A 1 88 ? -5.500 -4.535 18.812 1.00 75.75 88 LYS A N 1
ATOM 734 C CA . LYS A 1 88 ? -5.906 -5.940 18.984 1.00 75.75 88 LYS A CA 1
ATOM 735 C C . LYS A 1 88 ? -7.147 -6.092 19.844 1.00 75.75 88 LYS A C 1
ATOM 737 O O . LYS A 1 88 ? -7.753 -7.159 19.868 1.00 75.75 88 LYS A O 1
ATOM 742 N N . THR A 1 89 ? -7.494 -5.055 20.595 1.00 81.44 89 THR A N 1
ATOM 743 C CA . THR A 1 89 ? -8.651 -5.067 21.484 1.00 81.44 89 THR A CA 1
ATOM 744 C C . THR A 1 89 ? -9.588 -3.911 21.174 1.00 81.44 89 THR A C 1
ATOM 746 O O . THR A 1 89 ? -9.183 -2.867 20.655 1.00 81.44 89 THR A O 1
ATOM 749 N N . PHE A 1 90 ? -10.855 -4.071 21.554 1.00 79.94 90 PHE A N 1
ATOM 750 C CA . PHE A 1 90 ? -11.836 -2.994 21.466 1.00 79.94 90 PHE A CA 1
ATOM 751 C C . PHE A 1 90 ? -11.373 -1.746 22.234 1.00 79.94 90 PHE A C 1
ATOM 753 O O . PHE A 1 90 ? -11.413 -0.645 21.698 1.00 79.94 90 PHE A O 1
ATOM 760 N N . LYS A 1 91 ? -10.830 -1.920 23.448 1.00 82.75 91 LYS A N 1
ATOM 761 C CA . LYS A 1 91 ? -10.294 -0.810 24.254 1.00 82.75 91 LYS A CA 1
ATOM 762 C C . LYS A 1 91 ? -9.162 -0.065 23.543 1.00 82.75 91 LYS A C 1
ATOM 764 O O . LYS A 1 91 ? -9.136 1.156 23.577 1.00 82.75 91 LYS A O 1
ATOM 769 N N . GLU A 1 92 ? -8.262 -0.785 22.873 1.00 81.88 92 GLU A N 1
ATOM 770 C CA . GLU A 1 92 ? -7.200 -0.174 22.059 1.00 81.88 92 GLU A CA 1
ATOM 771 C C . GLU A 1 92 ? -7.762 0.548 20.826 1.00 81.88 92 GLU A C 1
ATOM 773 O O . GLU A 1 92 ? -7.236 1.581 20.424 1.00 81.88 92 GLU A O 1
ATOM 778 N N . THR A 1 93 ? -8.845 0.036 20.237 1.00 78.50 93 THR A N 1
ATOM 779 C CA . THR A 1 93 ? -9.506 0.662 19.080 1.00 78.50 93 THR A CA 1
ATOM 780 C C . THR A 1 93 ? -10.099 2.015 19.470 1.00 78.50 93 THR A C 1
ATOM 782 O O . THR A 1 93 ? -9.907 3.002 18.759 1.00 78.50 93 THR A O 1
ATOM 785 N N . GLN A 1 94 ? -10.715 2.076 20.656 1.00 80.12 94 GLN A N 1
ATOM 786 C CA . GLN A 1 94 ? -11.312 3.276 21.253 1.00 80.12 94 GLN A CA 1
ATOM 787 C C . GLN A 1 94 ? -10.299 4.361 21.654 1.00 80.12 94 GLN A C 1
ATOM 789 O O . GLN A 1 94 ? -10.707 5.461 22.008 1.00 80.12 94 GLN A O 1
ATOM 794 N N . ILE A 1 95 ? -8.994 4.085 21.606 1.00 84.19 95 ILE A N 1
ATOM 795 C CA . ILE A 1 95 ? -7.932 5.085 21.822 1.00 84.19 95 ILE A CA 1
ATOM 796 C C . ILE A 1 95 ? -7.017 5.227 20.600 1.00 84.19 95 ILE A C 1
ATOM 798 O O . ILE A 1 95 ? -5.982 5.889 20.672 1.00 84.19 95 ILE A O 1
ATOM 802 N N . SER A 1 96 ? -7.354 4.572 19.485 1.00 77.25 96 SER A N 1
ATOM 803 C CA . SER A 1 96 ? -6.544 4.637 18.274 1.00 77.25 96 SER A CA 1
ATOM 804 C C . SER A 1 96 ? -6.674 6.017 17.613 1.00 77.25 96 SER A C 1
ATOM 806 O O . SER A 1 96 ? -7.765 6.590 17.618 1.00 77.25 96 SER A O 1
ATOM 808 N N . PRO A 1 97 ? -5.614 6.540 16.969 1.00 77.12 97 PRO A N 1
ATOM 809 C CA . PRO A 1 97 ? -5.690 7.809 16.239 1.00 77.12 97 PRO A CA 1
ATOM 810 C C . PRO A 1 97 ? -6.749 7.815 15.127 1.00 77.12 97 PRO A C 1
ATOM 812 O O . PRO A 1 97 ? -7.245 8.866 14.744 1.00 77.12 97 PRO A O 1
ATOM 815 N N . GLY A 1 98 ? -7.095 6.637 14.596 1.00 80.00 98 GLY A N 1
ATOM 816 C CA . GLY A 1 98 ? -8.106 6.485 13.552 1.00 80.00 98 GLY A CA 1
ATOM 817 C C . GLY A 1 98 ? -9.544 6.422 14.063 1.00 80.00 98 GLY A C 1
ATOM 818 O O . GLY A 1 98 ? -10.442 6.348 13.232 1.00 80.00 98 GLY A O 1
ATOM 819 N N . LYS A 1 99 ? -9.776 6.417 15.386 1.00 86.19 99 LYS A N 1
ATOM 820 C CA . LYS A 1 99 ? -11.098 6.210 16.003 1.00 86.19 99 LYS A CA 1
ATOM 821 C C . LYS A 1 99 ? -12.189 7.060 15.359 1.00 86.19 99 LYS A C 1
ATOM 823 O O . LYS A 1 99 ? -13.211 6.517 14.973 1.00 86.19 99 LYS A O 1
ATOM 828 N N . GLU A 1 100 ? -11.953 8.361 15.218 1.00 87.81 100 GLU A N 1
ATOM 829 C CA . GLU A 1 100 ? -12.951 9.301 14.697 1.00 87.81 100 GLU A CA 1
ATOM 830 C C . GLU A 1 100 ? -13.404 8.935 13.278 1.00 87.81 100 GLU A C 1
ATOM 832 O O . GLU A 1 100 ? -14.599 8.868 13.015 1.00 87.81 100 GLU A O 1
ATOM 837 N N . LYS A 1 101 ? -12.462 8.565 12.401 1.00 86.88 101 LYS A N 1
ATOM 838 C CA . LYS A 1 101 ? -12.778 8.111 11.038 1.00 86.88 101 LYS A CA 1
ATOM 839 C C . LYS A 1 101 ? -13.568 6.801 11.027 1.00 86.88 101 LYS A C 1
ATOM 841 O O . LYS A 1 101 ? -14.435 6.617 10.181 1.00 86.88 101 LYS A O 1
ATOM 846 N N . TRP A 1 102 ? -13.259 5.877 11.941 1.00 83.94 102 TRP A N 1
ATOM 847 C CA . TRP A 1 102 ? -14.012 4.625 12.074 1.00 83.94 102 TRP A CA 1
ATOM 848 C C . TRP A 1 102 ? -15.431 4.870 12.593 1.00 83.94 102 TRP A C 1
ATOM 850 O O . TRP A 1 102 ? -16.372 4.264 12.085 1.00 83.94 102 TRP A O 1
ATOM 860 N N . ASP A 1 103 ? -15.581 5.758 13.576 1.00 89.12 103 ASP A N 1
ATOM 861 C CA . ASP A 1 103 ? -16.875 6.123 14.154 1.00 89.12 103 ASP A CA 1
ATOM 862 C C . ASP A 1 103 ? -17.762 6.833 13.124 1.00 89.12 103 ASP A C 1
ATOM 864 O O . ASP A 1 103 ? -18.952 6.527 13.022 1.00 89.12 103 ASP A O 1
ATOM 868 N N . GLU A 1 104 ? -17.186 7.736 12.328 1.00 93.44 104 GLU A N 1
ATOM 869 C CA . GLU A 1 104 ? -17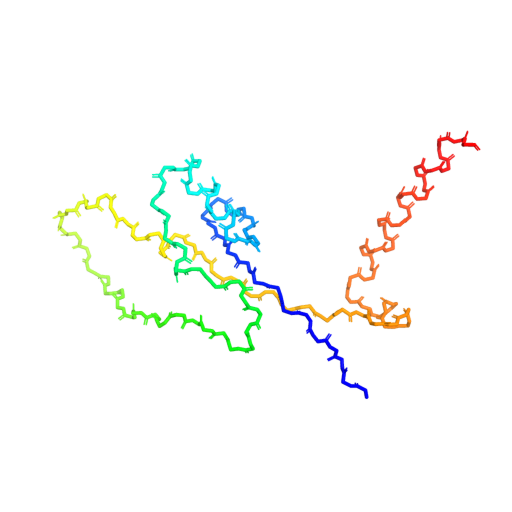.873 8.424 11.234 1.00 93.44 104 GLU A CA 1
ATOM 870 C C . GLU A 1 104 ? -18.357 7.426 10.177 1.00 93.44 104 GLU A C 1
ATOM 872 O O . GLU A 1 104 ? -19.561 7.332 9.939 1.00 93.44 104 GLU A O 1
ATOM 877 N N . ALA A 1 105 ? -17.459 6.598 9.631 1.00 90.19 105 ALA A N 1
ATOM 878 C CA . ALA A 1 105 ? -17.808 5.608 8.610 1.00 90.19 105 ALA A CA 1
ATOM 879 C C . ALA A 1 105 ? -18.877 4.609 9.092 1.00 90.19 105 ALA A C 1
ATOM 881 O O . ALA A 1 105 ? -19.788 4.247 8.346 1.00 90.19 105 ALA A O 1
ATOM 882 N N . MET A 1 106 ? -18.802 4.174 10.354 1.00 90.00 106 MET A N 1
ATOM 883 C CA . MET A 1 106 ? -19.813 3.296 10.949 1.00 90.00 106 MET A CA 1
ATOM 884 C C . MET A 1 106 ? -21.167 4.000 11.080 1.00 90.00 106 MET A C 1
ATOM 886 O O . MET A 1 106 ? -22.206 3.405 10.791 1.00 90.00 106 MET A O 1
ATOM 890 N N . SER A 1 107 ? -21.163 5.263 11.504 1.00 92.44 107 SER A N 1
ATOM 891 C CA . SER A 1 107 ? -22.382 6.058 11.661 1.00 92.44 107 SER A CA 1
ATOM 892 C C . SER A 1 107 ? -23.066 6.312 10.318 1.00 92.44 107 SER A C 1
ATOM 894 O O . SER A 1 107 ? -24.292 6.222 10.228 1.00 92.44 107 SER A O 1
ATOM 896 N N . GLU A 1 108 ? -22.292 6.586 9.266 1.00 93.62 108 GLU A N 1
ATOM 897 C CA . GLU A 1 108 ? -22.807 6.748 7.905 1.00 93.62 108 GLU A CA 1
ATOM 898 C C . GLU A 1 108 ? -23.474 5.470 7.385 1.00 93.62 108 GLU A C 1
ATOM 900 O O . GLU A 1 108 ? -24.599 5.532 6.881 1.00 93.62 108 GLU A O 1
ATOM 905 N N . GLU A 1 109 ? -22.839 4.309 7.570 1.00 89.12 109 GLU A N 1
ATOM 906 C CA . GLU A 1 109 ? -23.395 3.017 7.150 1.00 89.12 109 GLU A CA 1
ATOM 907 C C . GLU A 1 109 ? -24.694 2.688 7.906 1.00 89.12 109 GLU A C 1
ATOM 909 O O . GLU A 1 109 ? -25.701 2.328 7.292 1.00 89.12 109 GLU A O 1
ATOM 914 N N . ILE A 1 110 ? -24.729 2.887 9.231 1.00 92.69 110 ILE A N 1
ATOM 915 C CA . ILE A 1 110 ? -25.942 2.678 10.045 1.00 92.69 110 ILE A CA 1
ATOM 916 C C . ILE A 1 110 ? -27.077 3.595 9.574 1.00 92.69 110 ILE A C 1
ATOM 918 O O . ILE A 1 110 ? -28.216 3.148 9.421 1.00 92.69 110 ILE A O 1
ATOM 922 N N . LYS A 1 111 ? -26.781 4.871 9.310 1.00 93.06 111 LYS A N 1
ATOM 923 C CA . LYS A 1 111 ? -27.767 5.840 8.816 1.00 93.06 111 LYS A CA 1
ATOM 924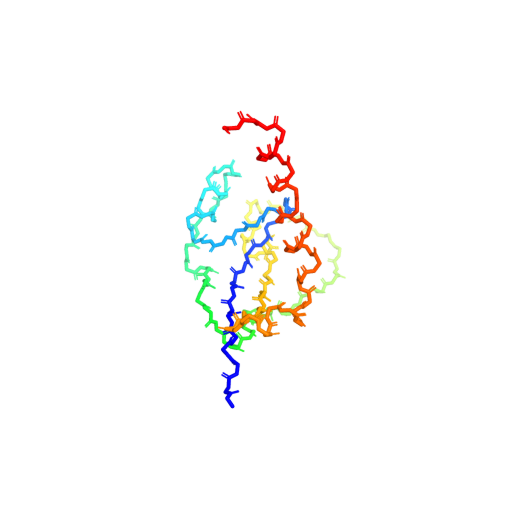 C C . LYS A 1 111 ? -28.316 5.433 7.449 1.00 93.06 111 LYS A C 1
ATOM 926 O O . LYS A 1 111 ? -29.517 5.535 7.204 1.00 93.06 111 LYS A O 1
ATOM 931 N N . LEU A 1 112 ? -27.457 4.937 6.564 1.00 90.69 112 LEU A N 1
ATOM 932 C CA . LEU A 1 112 ? -27.856 4.423 5.259 1.00 90.69 112 LEU A CA 1
ATOM 933 C C . LEU A 1 112 ? -28.771 3.195 5.386 1.00 90.69 112 LEU A C 1
ATOM 935 O O . LEU A 1 112 ? -29.756 3.100 4.655 1.00 90.69 112 LEU A O 1
ATOM 939 N N . MET A 1 113 ? -28.485 2.285 6.323 1.00 89.31 113 MET A N 1
ATOM 940 C CA . MET A 1 113 ? -29.339 1.126 6.611 1.00 89.31 113 MET A CA 1
ATOM 941 C C . MET A 1 113 ? -30.712 1.538 7.148 1.00 89.31 113 MET A C 1
ATOM 943 O O . MET A 1 113 ? -31.724 1.023 6.680 1.00 89.31 113 MET A O 1
ATOM 947 N N . GLN A 1 114 ? -30.766 2.501 8.070 1.00 87.12 114 GLN A N 1
ATOM 948 C CA . GLN A 1 114 ? -32.029 3.029 8.601 1.00 87.12 114 GLN A CA 1
ATOM 949 C C . GLN A 1 114 ? -32.892 3.662 7.504 1.00 87.12 114 GLN A C 1
ATOM 951 O O . GLN A 1 114 ? -34.095 3.426 7.446 1.00 87.12 114 GLN A O 1
ATOM 956 N N . ASN A 1 115 ? -32.275 4.405 6.582 1.00 85.56 115 ASN A N 1
ATOM 957 C CA . ASN A 1 115 ? -32.978 5.019 5.454 1.00 85.56 115 ASN A CA 1
ATOM 958 C C . ASN A 1 115 ? -33.525 3.995 4.445 1.00 85.56 115 ASN A C 1
ATOM 960 O O . ASN A 1 115 ? -34.442 4.317 3.690 1.00 85.56 115 ASN A O 1
ATOM 964 N N . ARG A 1 116 ? -32.961 2.781 4.397 1.00 82.25 116 ARG A N 1
ATOM 965 C CA . ARG A 1 116 ? -33.372 1.719 3.466 1.00 82.25 116 ARG A CA 1
ATOM 966 C C . ARG A 1 116 ? -34.587 0.914 3.932 1.00 82.25 116 ARG A C 1
ATOM 968 O O . ARG A 1 116 ? -35.079 0.134 3.128 1.00 82.25 116 ARG A O 1
ATOM 975 N N . ASN A 1 117 ? -35.084 1.137 5.154 1.00 64.50 117 ASN A N 1
ATOM 976 C CA . ASN A 1 117 ? -36.314 0.542 5.697 1.00 64.50 117 ASN A CA 1
ATOM 977 C C . ASN A 1 117 ? -36.456 -0.963 5.364 1.00 64.50 117 ASN A C 1
ATOM 979 O O . ASN A 1 117 ? -37.383 -1.369 4.663 1.00 64.50 117 ASN A O 1
ATOM 983 N N . VAL A 1 118 ? -35.477 -1.759 5.811 1.00 64.06 118 VAL A N 1
ATOM 984 C CA . VAL A 1 118 ? -35.453 -3.226 5.636 1.00 64.06 118 VAL A CA 1
ATOM 985 C C . VAL A 1 118 ? -36.542 -3.893 6.469 1.00 64.06 118 VAL A C 1
ATOM 987 O O . VAL A 1 118 ? -36.686 -3.500 7.649 1.00 64.06 118 VAL A O 1
#

Radius of gyration: 21.14 Å; chains: 1; bounding box: 63×30×51 Å

Secondary structure (DSSP, 8-state):
-PPPEEEEEEEE-TT---B-SHHHHHHHHHHHT----GGG---S--SS--------------------S---HHHHPEEEEEEEE---SHHHHTTSTTHHHHHHHHHHHHHHHHHT--